Protein AF-A0A8I1NIJ6-F1 (afdb_monomer_lite)

pLDDT: mean 79.0, std 18.66, range [34.5, 96.94]

Foldseek 3Di:
DDDDDDDDPPDPPDDDPVNVVVVVVVVCVVVDPVVDVCPVVPQPWDALVLVCQFAVNDSVVCVVCVVVQVWDFDDDDPHTGTTGRQVSNCVRRNGTDPVRPDDDD

Sequence (105 aa):
MSRPPEPWRAGELRLAPESIEALARRLAELIGPDQEPAAPRRERLVTAEAVSEWWGVGRRWVYDHADYLGAKRLGAGKRPRLRFDPTEVADRLGPPDPKGGSRAR

Secondary structure (DSSP, 8-state):
-PPPPPS---------HHHHHHHHHHHHHHSSS-S-S-------PBPHHHHHHHH---HHHHHHTTTTTT-EEESSSSSPEEEB-HHHHHHHH-SPPTTSSS---

Radius of gyration: 22.66 Å; chains: 1; bounding box: 38×51×62 Å

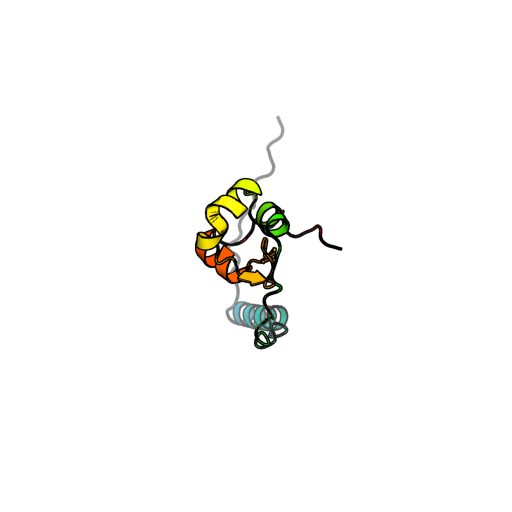Structure (mmCIF, N/CA/C/O backbone):
data_AF-A0A8I1NIJ6-F1
#
_entry.id   AF-A0A8I1NIJ6-F1
#
loop_
_atom_site.group_PDB
_atom_site.id
_atom_site.type_symbol
_atom_site.label_atom_id
_atom_site.label_alt_id
_atom_site.label_comp_id
_atom_site.label_asym_id
_atom_site.label_entity_id
_atom_site.label_seq_id
_atom_site.pdbx_PDB_ins_code
_atom_site.Cartn_x
_atom_site.Cartn_y
_atom_site.Cartn_z
_atom_site.occupancy
_atom_site.B_iso_or_equiv
_atom_site.auth_seq_id
_atom_site.auth_comp_id
_atom_site.auth_asym_id
_atom_site.auth_atom_id
_atom_site.pdbx_PDB_model_num
ATOM 1 N N . MET A 1 1 ? 8.082 38.478 -35.780 1.00 47.62 1 MET A N 1
ATOM 2 C CA . MET A 1 1 ? 7.348 37.210 -35.572 1.00 47.62 1 MET A CA 1
ATOM 3 C C . MET A 1 1 ? 8.362 36.075 -35.659 1.00 47.62 1 MET A C 1
ATOM 5 O O . MET A 1 1 ? 8.753 35.719 -36.762 1.00 47.62 1 MET A O 1
ATOM 9 N N . SER A 1 2 ? 8.876 35.597 -34.521 1.00 62.25 2 SER A N 1
ATOM 10 C CA . SER A 1 2 ? 9.868 34.509 -34.485 1.00 62.25 2 SER A CA 1
ATOM 11 C C . SER A 1 2 ? 9.176 33.152 -34.569 1.00 62.25 2 SER A C 1
ATOM 13 O O . SER A 1 2 ? 8.220 32.891 -33.842 1.00 62.25 2 SER A O 1
ATOM 15 N N . ARG A 1 3 ? 9.665 32.310 -35.481 1.00 66.00 3 ARG A N 1
ATOM 16 C CA . ARG A 1 3 ? 9.235 30.925 -35.698 1.00 66.00 3 ARG A CA 1
ATOM 17 C C . ARG A 1 3 ? 9.525 30.086 -34.438 1.00 66.00 3 ARG A C 1
ATOM 19 O O . ARG A 1 3 ? 10.654 30.157 -33.951 1.00 66.00 3 ARG A O 1
ATOM 26 N N . PRO A 1 4 ? 8.563 29.315 -33.900 1.00 62.53 4 PRO A N 1
ATOM 27 C CA . PRO A 1 4 ? 8.833 28.423 -32.774 1.00 62.53 4 PRO A CA 1
ATOM 28 C C . PRO A 1 4 ? 9.810 27.305 -33.194 1.00 62.53 4 PRO A C 1
ATOM 30 O O . PRO A 1 4 ? 9.758 26.869 -34.349 1.00 62.53 4 PRO A O 1
ATOM 33 N N . PRO A 1 5 ? 10.709 26.847 -32.301 1.00 60.53 5 PRO A N 1
ATOM 34 C CA . PRO A 1 5 ? 11.584 25.713 -32.582 1.00 60.53 5 PRO A CA 1
ATOM 35 C C . PRO A 1 5 ? 10.732 24.456 -32.786 1.00 60.53 5 PRO A C 1
ATOM 37 O O . PRO A 1 5 ? 9.828 24.180 -31.998 1.00 60.53 5 PRO A O 1
ATOM 40 N N . GLU A 1 6 ? 10.984 23.723 -33.871 1.00 61.78 6 GLU A N 1
ATOM 41 C CA . GLU A 1 6 ? 10.163 22.563 -34.215 1.00 61.78 6 GLU A CA 1
ATOM 42 C C . GLU A 1 6 ? 10.332 21.452 -33.171 1.00 61.78 6 GLU A C 1
ATOM 44 O O . GLU A 1 6 ? 11.462 21.161 -32.759 1.00 61.78 6 GLU A O 1
ATOM 49 N N . PRO A 1 7 ? 9.226 20.836 -32.720 1.00 56.75 7 PRO A N 1
ATOM 50 C CA . PRO A 1 7 ? 9.290 19.723 -31.796 1.00 56.75 7 PRO A CA 1
ATOM 51 C C . PRO A 1 7 ? 9.965 18.573 -32.539 1.00 56.75 7 PRO A C 1
ATOM 53 O O . PRO A 1 7 ? 9.405 18.071 -33.503 1.00 56.75 7 PRO A O 1
ATOM 56 N N . TRP A 1 8 ? 11.183 18.228 -32.104 1.00 65.00 8 TRP A N 1
ATOM 57 C CA . TRP A 1 8 ? 11.917 17.009 -32.453 1.00 65.00 8 TRP A CA 1
ATOM 58 C C . TRP A 1 8 ? 11.827 16.626 -33.943 1.00 65.00 8 TRP A C 1
ATOM 60 O O . TRP A 1 8 ? 10.892 15.977 -34.395 1.00 65.00 8 TRP A O 1
ATOM 70 N N . ARG A 1 9 ? 12.866 16.892 -34.741 1.00 57.44 9 ARG A N 1
ATOM 71 C CA . ARG A 1 9 ? 13.051 16.041 -35.924 1.00 57.44 9 ARG A CA 1
ATOM 72 C C . ARG A 1 9 ? 13.332 14.626 -35.418 1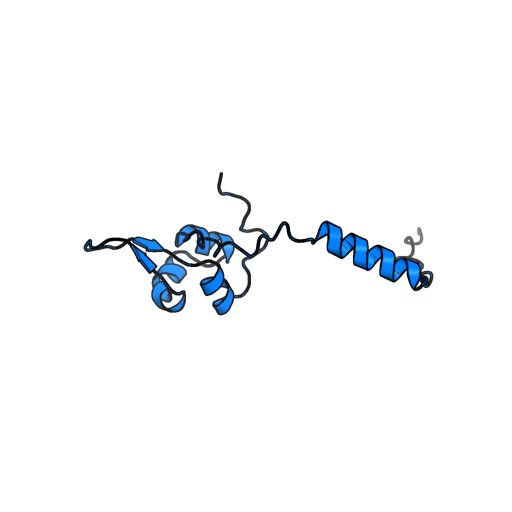.00 57.44 9 ARG A C 1
ATOM 74 O O . ARG A 1 9 ? 14.472 14.337 -35.065 1.00 57.44 9 ARG A O 1
ATOM 81 N N . ALA A 1 10 ? 12.321 13.758 -35.347 1.00 60.16 10 ALA A N 1
ATOM 82 C CA . ALA A 1 10 ? 12.566 12.327 -35.216 1.00 60.16 10 ALA A CA 1
ATOM 83 C C . ALA A 1 10 ? 13.244 11.890 -36.507 1.00 60.16 10 ALA A C 1
ATOM 85 O O . ALA A 1 10 ? 12.593 11.600 -37.508 1.00 60.16 10 ALA A O 1
ATOM 86 N N . GLY A 1 11 ? 14.571 11.864 -36.488 1.00 64.00 11 GLY A N 1
ATOM 87 C CA . GLY A 1 11 ? 15.256 10.864 -37.281 1.00 64.00 11 GLY A CA 1
ATOM 88 C C . GLY A 1 11 ? 14.770 9.499 -36.801 1.00 64.00 11 GLY A C 1
ATOM 89 O O . GLY A 1 11 ? 14.670 9.273 -35.594 1.00 64.00 11 GLY A O 1
ATOM 90 N N . GLU A 1 12 ? 14.438 8.606 -37.729 1.00 66.62 12 GLU A N 1
ATOM 91 C CA . GLU A 1 12 ? 14.268 7.193 -37.401 1.00 66.62 12 GLU A CA 1
ATOM 92 C C . GLU A 1 12 ? 15.560 6.697 -36.745 1.00 66.62 12 GLU A C 1
ATOM 94 O O . GLU A 1 12 ? 16.598 6.564 -37.397 1.00 66.62 12 GLU A O 1
ATOM 99 N N . LEU A 1 13 ? 15.511 6.446 -35.438 1.00 72.06 13 LEU A N 1
ATOM 100 C CA . LEU A 1 13 ? 16.616 5.831 -34.723 1.00 72.06 13 LEU A CA 1
ATOM 101 C C . LEU A 1 13 ? 16.604 4.335 -35.048 1.00 72.06 13 LEU A C 1
ATOM 103 O O . LEU A 1 13 ? 15.872 3.561 -34.434 1.00 72.06 13 LEU A O 1
ATOM 107 N N . ARG A 1 14 ? 17.395 3.919 -36.040 1.00 76.25 14 ARG A N 1
ATOM 108 C CA . ARG A 1 14 ? 17.599 2.493 -36.314 1.00 76.25 14 ARG A CA 1
ATOM 109 C C . ARG A 1 14 ? 18.637 1.935 -35.354 1.00 76.25 14 ARG A C 1
ATOM 111 O O . ARG A 1 14 ? 19.821 2.241 -35.463 1.00 76.25 14 ARG A O 1
ATOM 118 N N . LEU A 1 15 ? 18.174 1.122 -34.412 1.00 83.56 15 LEU A N 1
ATOM 119 C CA . LEU A 1 15 ? 19.037 0.358 -33.522 1.00 83.56 15 LEU A CA 1
ATOM 120 C C . LEU A 1 15 ? 19.440 -0.942 -34.211 1.00 83.56 15 LEU A C 1
ATOM 122 O O . LEU A 1 15 ? 18.594 -1.656 -34.750 1.00 83.56 15 LEU A O 1
ATOM 126 N N . ALA A 1 16 ? 20.734 -1.245 -34.181 1.00 89.62 16 ALA A N 1
ATOM 127 C CA . ALA A 1 16 ? 21.220 -2.553 -34.583 1.00 89.62 16 ALA A CA 1
ATOM 128 C C . ALA A 1 16 ? 20.753 -3.615 -33.560 1.00 89.62 16 ALA A C 1
ATOM 130 O O . ALA A 1 16 ? 20.645 -3.285 -32.370 1.00 89.62 16 ALA A O 1
ATOM 131 N N . PRO A 1 17 ? 20.478 -4.865 -33.973 1.00 87.12 17 PRO A N 1
ATOM 132 C CA . PRO A 1 17 ? 20.047 -5.937 -33.067 1.00 87.12 17 PRO A CA 1
ATOM 133 C C . PRO A 1 17 ? 20.955 -6.105 -31.841 1.00 87.12 17 PRO A C 1
ATOM 135 O O . PRO A 1 17 ? 20.478 -6.241 -30.718 1.00 87.12 17 PRO A O 1
ATOM 138 N N . GLU A 1 18 ? 22.263 -5.964 -32.029 1.00 90.19 18 GLU A N 1
ATOM 139 C CA . GLU A 1 18 ? 23.280 -6.085 -30.984 1.00 90.19 18 GLU A CA 1
ATOM 140 C C . GLU A 1 18 ? 23.152 -4.968 -29.939 1.00 90.19 18 GLU A C 1
ATOM 142 O O . GLU A 1 18 ? 23.419 -5.165 -28.754 1.00 90.19 18 GLU A O 1
ATOM 147 N N . SER A 1 19 ? 22.703 -3.783 -30.364 1.00 88.44 19 SER A N 1
ATOM 148 C CA . SER A 1 19 ? 22.450 -2.655 -29.461 1.00 88.44 19 SER A CA 1
ATOM 149 C C . SER A 1 19 ? 21.207 -2.893 -28.604 1.00 88.44 19 SER A C 1
ATOM 151 O O . SER A 1 19 ? 21.184 -2.507 -27.435 1.00 88.44 19 SER A O 1
ATOM 153 N N . ILE A 1 20 ? 20.188 -3.553 -29.163 1.00 92.44 20 ILE A N 1
ATOM 154 C CA . ILE A 1 20 ? 18.981 -3.950 -28.427 1.00 92.44 20 ILE A CA 1
ATOM 155 C C . ILE A 1 20 ? 19.341 -5.008 -27.380 1.00 92.44 20 ILE A C 1
ATOM 157 O O . ILE A 1 20 ? 18.938 -4.879 -26.225 1.00 92.44 20 ILE A O 1
ATOM 161 N N . GLU A 1 21 ? 20.149 -6.005 -27.742 1.00 93.50 21 GLU A N 1
ATOM 162 C CA . GLU A 1 21 ? 20.610 -7.041 -26.809 1.00 93.50 21 GLU A CA 1
ATOM 163 C C . GLU A 1 21 ? 21.491 -6.474 -25.691 1.00 93.50 21 GLU A C 1
ATOM 165 O O . GLU A 1 21 ? 21.283 -6.787 -24.515 1.00 93.50 21 GLU A O 1
ATOM 170 N N . ALA A 1 22 ? 22.437 -5.592 -26.026 1.00 93.12 22 ALA A N 1
ATOM 171 C CA . ALA A 1 22 ? 23.283 -4.929 -25.039 1.00 93.12 22 ALA A CA 1
ATOM 172 C C . ALA A 1 22 ? 22.453 -4.092 -24.054 1.00 93.12 22 ALA A C 1
ATOM 174 O O . ALA A 1 22 ? 22.702 -4.122 -22.845 1.00 93.12 22 ALA A O 1
ATOM 175 N N . LEU A 1 23 ? 21.432 -3.388 -24.552 1.00 92.62 23 LEU A N 1
ATOM 176 C CA . LEU A 1 23 ? 20.511 -2.630 -23.714 1.00 92.62 23 LEU A CA 1
ATOM 177 C C . LEU A 1 23 ? 19.668 -3.550 -22.828 1.00 92.62 23 LEU A C 1
ATOM 179 O O . LEU A 1 23 ? 19.559 -3.292 -21.632 1.00 92.62 23 LEU A O 1
ATOM 183 N N . ALA A 1 24 ? 19.108 -4.629 -23.379 1.00 91.88 24 ALA A N 1
ATOM 184 C CA . ALA A 1 24 ? 18.310 -5.592 -22.625 1.00 91.88 24 ALA A CA 1
ATOM 185 C C . ALA A 1 24 ? 19.123 -6.221 -21.487 1.00 91.88 24 ALA A C 1
ATOM 187 O O . ALA A 1 24 ? 18.655 -6.282 -20.350 1.00 91.88 24 ALA A O 1
ATOM 188 N N . ARG A 1 25 ? 20.376 -6.603 -21.759 1.00 91.12 25 ARG A N 1
ATOM 189 C CA . ARG A 1 25 ? 21.300 -7.116 -20.744 1.00 91.12 25 ARG A CA 1
ATOM 190 C C . ARG A 1 25 ? 21.611 -6.070 -19.681 1.00 91.12 25 ARG A C 1
ATOM 192 O O . ARG A 1 25 ? 21.547 -6.373 -18.495 1.00 91.12 25 ARG A O 1
ATOM 199 N N . ARG A 1 26 ? 21.890 -4.827 -20.083 1.00 90.19 26 ARG A N 1
ATOM 200 C CA . ARG A 1 26 ? 22.181 -3.747 -19.136 1.00 90.19 26 ARG A CA 1
ATOM 201 C C . ARG A 1 26 ? 20.979 -3.417 -18.256 1.00 90.19 26 ARG A C 1
ATOM 203 O O . ARG A 1 26 ? 21.147 -3.184 -17.066 1.00 90.19 26 ARG A O 1
ATOM 210 N N . LEU A 1 27 ? 19.776 -3.420 -18.823 1.00 90.00 27 LEU A N 1
ATOM 211 C CA . LEU A 1 27 ? 18.535 -3.261 -18.071 1.00 90.00 27 LEU A CA 1
ATOM 212 C C . LEU A 1 27 ? 18.334 -4.421 -17.098 1.00 90.00 27 LEU A C 1
ATOM 214 O O . LEU A 1 27 ? 18.030 -4.170 -15.943 1.00 90.00 27 LEU A O 1
ATOM 218 N N . ALA A 1 28 ? 18.565 -5.664 -17.521 1.00 85.50 28 ALA A N 1
ATOM 219 C CA . ALA A 1 28 ? 18.472 -6.827 -16.643 1.00 85.50 28 ALA A CA 1
ATOM 220 C C . ALA A 1 28 ? 19.518 -6.817 -15.517 1.00 85.50 28 ALA A C 1
ATOM 222 O O . ALA A 1 28 ? 19.234 -7.307 -14.435 1.00 85.50 28 ALA A O 1
ATOM 223 N N . GLU A 1 29 ? 20.704 -6.245 -15.733 1.00 84.25 29 GLU A N 1
ATOM 224 C CA . GLU A 1 29 ? 21.712 -6.036 -14.684 1.00 84.25 29 GLU A CA 1
ATOM 225 C C . GLU A 1 29 ? 21.312 -4.909 -13.723 1.00 84.25 29 GLU A C 1
ATOM 227 O O . GLU A 1 29 ? 21.463 -5.047 -12.514 1.00 84.25 29 GLU A O 1
ATOM 232 N N . LEU A 1 30 ? 20.777 -3.802 -14.248 1.00 81.69 30 LEU A N 1
ATOM 233 C CA . LEU A 1 30 ? 20.325 -2.657 -13.448 1.00 81.69 30 LEU A CA 1
ATOM 234 C C . LEU A 1 30 ? 19.043 -2.950 -12.657 1.00 81.69 30 LEU A C 1
ATOM 236 O O . LEU A 1 30 ? 18.839 -2.382 -11.589 1.00 81.69 30 LEU A O 1
ATOM 240 N N . ILE A 1 31 ? 18.182 -3.812 -13.196 1.00 81.25 31 ILE A N 1
ATOM 241 C CA . ILE A 1 31 ? 16.936 -4.297 -12.581 1.00 81.25 31 ILE A CA 1
ATOM 242 C C . ILE A 1 31 ? 17.177 -5.646 -11.869 1.00 81.25 31 ILE A C 1
ATOM 244 O O . ILE A 1 31 ? 16.274 -6.177 -11.225 1.00 81.25 31 ILE A O 1
ATOM 248 N N . GLY A 1 32 ? 18.391 -6.198 -11.988 1.00 59.03 32 GLY A N 1
ATOM 249 C CA . GLY A 1 32 ? 18.802 -7.510 -11.494 1.00 59.03 32 GLY A CA 1
ATOM 250 C C . GLY A 1 32 ? 18.611 -7.682 -9.986 1.00 59.03 32 GLY A C 1
ATOM 251 O O . GLY A 1 32 ? 18.336 -6.715 -9.283 1.00 59.03 32 GLY A O 1
ATOM 252 N N . PRO A 1 33 ? 18.737 -8.922 -9.484 1.00 51.78 33 PRO A N 1
ATOM 253 C CA . PRO A 1 33 ? 18.010 -9.488 -8.341 1.00 51.78 33 PRO A CA 1
ATOM 254 C C . PRO A 1 33 ? 18.453 -8.990 -6.950 1.00 51.78 33 PRO A C 1
ATOM 256 O O . PRO A 1 33 ? 18.528 -9.765 -6.005 1.00 51.78 33 PRO A O 1
ATOM 259 N N . ASP A 1 34 ? 18.683 -7.689 -6.782 1.00 48.34 34 ASP A N 1
ATOM 260 C CA . ASP A 1 34 ? 18.521 -7.015 -5.484 1.00 48.34 34 ASP A CA 1
ATOM 261 C C . ASP A 1 34 ? 17.036 -6.932 -5.074 1.00 48.34 34 ASP A C 1
ATOM 263 O O . ASP A 1 34 ? 16.686 -6.591 -3.945 1.00 48.34 34 ASP A O 1
ATOM 267 N N . GLN A 1 35 ? 16.131 -7.353 -5.962 1.00 49.38 35 GLN A N 1
ATOM 268 C CA . GLN A 1 35 ? 14.977 -8.110 -5.501 1.00 49.38 35 GLN A CA 1
ATOM 269 C C . GLN A 1 35 ? 15.501 -9.475 -5.043 1.00 49.38 35 GLN A C 1
ATOM 271 O O . GLN A 1 35 ? 15.465 -10.443 -5.807 1.00 49.38 35 GLN A O 1
ATOM 276 N N . GLU A 1 36 ? 15.984 -9.563 -3.796 1.00 43.06 36 GLU A N 1
ATOM 277 C CA . GLU A 1 36 ? 16.006 -10.845 -3.089 1.00 43.06 36 GLU A CA 1
ATOM 278 C C . GLU A 1 36 ? 14.707 -11.602 -3.419 1.00 43.06 36 GLU A C 1
ATOM 280 O O . GLU A 1 36 ? 13.673 -10.940 -3.586 1.00 43.06 36 GLU A O 1
ATOM 285 N N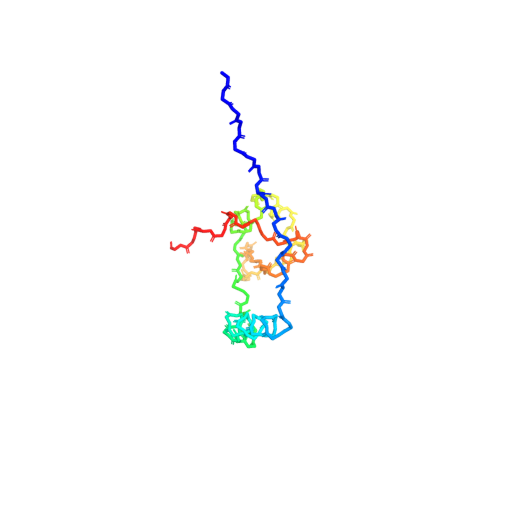 . PRO A 1 37 ? 14.697 -12.949 -3.508 1.00 39.91 37 PRO A N 1
ATOM 286 C CA . PRO A 1 37 ? 13.443 -13.694 -3.535 1.00 39.91 37 PRO A CA 1
ATOM 287 C C . PRO A 1 37 ? 12.685 -13.261 -2.294 1.00 39.91 37 PRO A C 1
ATOM 289 O O . PRO A 1 37 ? 13.066 -13.710 -1.222 1.00 39.91 37 PRO A O 1
ATOM 292 N N . ALA A 1 38 ? 11.753 -12.307 -2.437 1.00 47.00 38 ALA A N 1
ATOM 293 C CA . ALA A 1 38 ? 11.420 -11.363 -1.378 1.00 47.00 38 ALA A CA 1
ATOM 294 C C . ALA A 1 38 ? 11.188 -12.160 -0.110 1.00 47.00 38 ALA A C 1
ATOM 296 O O . ALA A 1 38 ? 10.143 -12.796 -0.011 1.00 47.00 38 ALA A O 1
ATOM 297 N N . ALA A 1 39 ? 12.191 -12.228 0.776 1.00 40.97 39 ALA A N 1
ATOM 298 C CA . ALA A 1 39 ? 12.151 -13.130 1.914 1.00 40.97 39 ALA A CA 1
ATOM 299 C C . ALA A 1 39 ? 10.897 -12.726 2.659 1.00 40.97 39 ALA A C 1
ATOM 301 O O . ALA A 1 39 ? 10.910 -11.579 3.113 1.00 40.97 39 ALA A O 1
ATOM 302 N N . PRO A 1 40 ? 9.821 -13.555 2.637 1.00 43.12 40 PRO A N 1
ATOM 303 C CA . PRO A 1 40 ? 8.426 -13.132 2.455 1.00 43.12 40 PRO A CA 1
ATOM 304 C C . PRO A 1 40 ? 8.306 -11.779 3.086 1.00 43.12 40 PRO A C 1
ATOM 306 O O . PRO A 1 40 ? 8.313 -11.752 4.323 1.00 43.12 40 PRO A O 1
ATOM 309 N N . ARG A 1 41 ? 8.478 -10.714 2.260 1.00 49.75 41 ARG A N 1
ATOM 310 C CA . ARG A 1 41 ? 8.789 -9.351 2.737 1.00 49.75 41 ARG A CA 1
ATOM 311 C C . ARG A 1 41 ? 7.852 -9.207 3.893 1.00 49.75 41 ARG A C 1
ATOM 313 O O . ARG A 1 41 ? 6.669 -9.286 3.615 1.00 49.75 41 ARG A O 1
ATOM 320 N N . ARG A 1 42 ? 8.331 -9.205 5.147 1.00 47.41 42 ARG A N 1
ATOM 321 C CA . ARG A 1 42 ? 7.414 -9.234 6.294 1.00 47.41 42 ARG A CA 1
ATOM 322 C C . ARG A 1 42 ? 6.603 -7.978 6.098 1.00 47.41 42 ARG A C 1
ATOM 324 O O . ARG A 1 42 ? 7.152 -6.903 6.339 1.00 47.41 42 ARG A O 1
ATOM 331 N N . GLU A 1 43 ? 5.427 -8.115 5.491 1.00 56.75 43 GLU A N 1
ATOM 332 C CA . GLU A 1 43 ? 4.771 -7.026 4.786 1.00 56.75 43 GLU A CA 1
ATOM 333 C C . GLU A 1 43 ? 4.509 -6.051 5.893 1.00 56.75 43 GLU A C 1
ATOM 335 O O . GLU A 1 43 ? 3.835 -6.393 6.869 1.00 56.75 43 GLU A O 1
ATOM 340 N N . ARG A 1 44 ? 5.271 -4.951 5.876 1.00 77.19 44 ARG A N 1
ATOM 341 C CA . ARG A 1 44 ? 5.473 -4.150 7.073 1.00 77.19 44 ARG A CA 1
ATOM 342 C C . ARG A 1 44 ? 4.123 -3.546 7.353 1.00 77.19 44 ARG A C 1
ATOM 344 O O . ARG A 1 44 ? 3.751 -2.576 6.712 1.00 77.19 44 ARG A O 1
ATOM 351 N N . LEU A 1 45 ? 3.390 -4.190 8.251 1.00 89.38 45 LEU A N 1
ATOM 352 C CA . LEU A 1 45 ? 1.988 -3.919 8.443 1.00 89.38 45 LEU A CA 1
ATOM 353 C C . LEU A 1 45 ? 1.820 -2.439 8.763 1.00 89.38 45 LEU A C 1
ATOM 355 O O . LEU A 1 45 ? 2.361 -1.942 9.757 1.00 89.38 45 LEU A O 1
ATOM 359 N N . VAL A 1 46 ? 1.094 -1.738 7.903 1.00 92.31 46 VAL A N 1
ATOM 360 C CA . VAL A 1 46 ? 0.957 -0.289 7.972 1.00 92.31 46 VAL A CA 1
ATOM 361 C C . VAL A 1 46 ? -0.252 0.106 8.806 1.00 92.31 46 VAL A C 1
ATOM 363 O O . VAL A 1 46 ? -1.144 -0.693 9.104 1.00 92.31 46 VAL A O 1
ATOM 366 N N . THR A 1 47 ? -0.255 1.351 9.262 1.00 93.50 47 THR A N 1
ATOM 367 C CA . THR A 1 47 ? -1.376 1.939 9.995 1.00 93.50 47 THR A CA 1
ATOM 368 C C . THR A 1 47 ? -2.451 2.431 9.025 1.00 93.50 47 THR A C 1
ATOM 370 O O . THR A 1 47 ? -2.188 2.629 7.843 1.00 93.50 47 THR A O 1
ATOM 373 N N . ALA A 1 48 ? -3.655 2.702 9.537 1.00 93.88 48 ALA A N 1
ATOM 374 C CA . ALA A 1 48 ? -4.700 3.368 8.752 1.00 93.88 48 ALA A CA 1
ATOM 375 C C . ALA A 1 48 ? -4.271 4.761 8.247 1.00 93.88 48 ALA A C 1
ATOM 377 O O . ALA A 1 48 ? -4.731 5.215 7.206 1.00 93.88 48 ALA A O 1
ATOM 378 N N . GLU A 1 49 ? -3.395 5.442 8.992 1.00 93.88 49 GLU A N 1
ATOM 379 C CA . GLU A 1 49 ? -2.829 6.738 8.610 1.00 93.88 49 GLU A CA 1
ATOM 380 C C . GLU A 1 49 ? -1.900 6.614 7.405 1.00 93.88 49 GLU A C 1
ATOM 382 O O . GLU A 1 49 ? -2.095 7.322 6.427 1.00 93.88 49 GLU A O 1
ATOM 387 N N . ALA A 1 50 ? -0.993 5.636 7.409 1.00 92.56 50 ALA A N 1
ATOM 3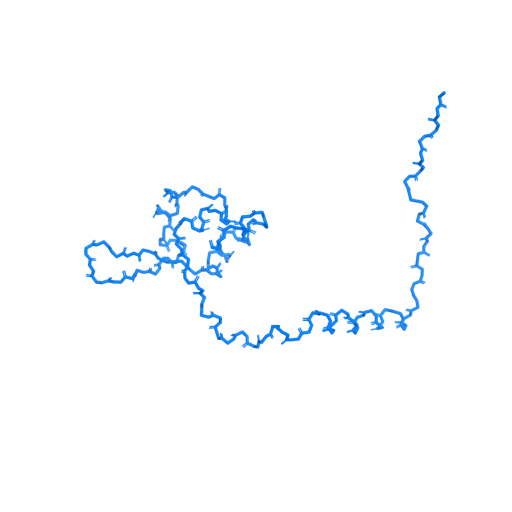88 C CA . ALA A 1 50 ? -0.151 5.366 6.250 1.00 92.56 50 ALA A CA 1
ATOM 389 C C . ALA A 1 50 ? -0.982 4.960 5.018 1.00 92.56 50 ALA A C 1
ATOM 391 O O . ALA A 1 50 ? -0.708 5.434 3.923 1.00 92.56 50 ALA A O 1
ATOM 392 N N . VAL A 1 51 ? -2.043 4.154 5.182 1.00 94.44 51 VAL A N 1
ATOM 393 C CA . VAL A 1 51 ? -2.965 3.841 4.069 1.00 94.44 51 VAL A CA 1
ATOM 394 C C . VAL A 1 51 ? -3.627 5.110 3.523 1.00 94.44 51 VAL A C 1
ATOM 396 O O . VAL A 1 51 ? -3.698 5.308 2.313 1.00 94.44 51 VAL A O 1
ATOM 399 N N . SER A 1 52 ? -4.091 5.987 4.414 1.00 94.69 52 SER A N 1
ATOM 400 C CA . SER A 1 52 ? -4.699 7.266 4.042 1.00 94.69 52 SER A CA 1
ATOM 401 C C . SER A 1 52 ? -3.741 8.140 3.233 1.00 94.69 52 SER A C 1
ATOM 403 O O . SER A 1 52 ? -4.131 8.685 2.205 1.00 94.69 52 SER A O 1
ATOM 405 N N . GLU A 1 53 ? -2.483 8.231 3.657 1.00 91.94 53 GLU A N 1
ATOM 406 C CA . GLU A 1 53 ? -1.460 9.024 2.977 1.00 91.94 53 GLU A CA 1
ATOM 407 C C . GLU A 1 53 ? -1.038 8.424 1.633 1.00 91.94 53 GLU A C 1
ATOM 409 O O . GLU A 1 53 ? -0.921 9.147 0.646 1.00 91.94 53 GLU A O 1
ATOM 414 N N . TRP A 1 54 ? -0.819 7.109 1.576 1.00 93.50 54 TRP A N 1
ATOM 415 C CA . TRP A 1 54 ? -0.285 6.448 0.384 1.00 93.50 54 TRP A CA 1
ATOM 416 C C . TRP A 1 54 ? -1.322 6.318 -0.732 1.00 93.50 54 TRP A C 1
ATOM 418 O O . TRP A 1 54 ? -0.968 6.448 -1.897 1.00 93.50 54 TRP A O 1
ATOM 428 N N . TRP A 1 55 ? -2.594 6.086 -0.398 1.00 94.56 55 TRP A N 1
ATOM 429 C CA . TRP A 1 55 ? -3.677 5.955 -1.385 1.00 94.56 55 TRP A CA 1
ATOM 430 C C . TRP A 1 55 ? -4.537 7.217 -1.521 1.00 94.56 55 TRP A C 1
ATOM 432 O O . TRP A 1 55 ? -5.494 7.223 -2.289 1.00 94.56 55 TRP A O 1
ATOM 442 N N . GLY A 1 56 ? -4.239 8.284 -0.771 1.00 93.69 56 GLY A N 1
ATOM 443 C CA . GLY A 1 56 ? -4.993 9.540 -0.833 1.00 93.69 56 GLY A CA 1
ATOM 444 C C . GLY A 1 56 ? -6.453 9.425 -0.372 1.00 93.69 56 GLY A C 1
ATOM 445 O O . GLY A 1 56 ? -7.273 10.286 -0.688 1.00 93.69 56 GLY A O 1
ATOM 446 N N . VAL A 1 57 ? -6.802 8.368 0.367 1.00 94.94 57 VAL A N 1
ATOM 447 C CA . VAL A 1 57 ? -8.151 8.140 0.906 1.00 94.94 57 VAL A CA 1
ATOM 448 C C . VAL A 1 57 ? -8.276 8.721 2.311 1.00 94.94 57 VAL A C 1
ATOM 450 O O . VAL A 1 57 ? -7.294 8.847 3.034 1.00 94.94 57 VAL A O 1
ATOM 453 N N . GLY A 1 58 ? -9.481 9.071 2.761 1.00 95.19 58 GLY A N 1
ATOM 454 C CA . GLY A 1 58 ? -9.666 9.610 4.114 1.00 95.19 58 GLY A CA 1
ATOM 455 C C . GLY A 1 58 ? -9.479 8.554 5.217 1.00 95.19 58 GLY A C 1
ATOM 456 O O . GLY A 1 58 ? -9.999 7.449 5.106 1.00 95.19 58 GLY A O 1
ATOM 457 N N . ARG A 1 59 ? -8.844 8.901 6.349 1.00 94.69 59 ARG A N 1
ATOM 458 C CA . ARG A 1 59 ? -8.687 7.983 7.508 1.00 94.69 59 ARG A CA 1
ATOM 459 C C . ARG A 1 59 ? -10.002 7.358 7.986 1.00 94.69 59 ARG A C 1
ATOM 461 O O . ARG A 1 59 ? -10.026 6.181 8.328 1.00 94.69 59 ARG A O 1
ATOM 468 N N . ARG A 1 60 ? -11.096 8.131 8.012 1.00 95.94 60 ARG A N 1
ATOM 469 C CA . ARG A 1 60 ? -12.427 7.611 8.370 1.00 95.94 60 ARG A CA 1
ATOM 470 C C . ARG A 1 60 ? -12.882 6.531 7.390 1.00 95.94 60 ARG A C 1
ATOM 472 O O . ARG A 1 60 ? -13.321 5.479 7.828 1.00 95.94 60 ARG A O 1
ATOM 479 N N . TRP A 1 61 ? -12.681 6.760 6.095 1.00 96.94 61 TRP A N 1
ATOM 480 C CA . TRP A 1 61 ? -12.992 5.783 5.057 1.00 96.94 61 TRP A CA 1
ATOM 481 C C . TRP A 1 61 ? -12.192 4.486 5.243 1.00 96.94 61 TRP A C 1
ATOM 483 O O . TRP A 1 61 ? -12.773 3.411 5.152 1.00 96.94 61 TRP A O 1
ATOM 493 N N . VAL A 1 62 ? -10.904 4.575 5.606 1.00 96.44 62 VAL A N 1
ATOM 494 C CA . VAL A 1 62 ? -10.064 3.399 5.913 1.00 96.44 62 VAL A CA 1
ATOM 495 C C . VAL A 1 62 ? -10.617 2.588 7.089 1.00 96.44 62 VAL A C 1
ATOM 497 O O . VAL A 1 62 ? -10.609 1.363 7.040 1.00 96.44 62 VAL A O 1
ATOM 500 N N . TYR A 1 63 ? -11.108 3.246 8.144 1.00 94.50 63 TYR A N 1
ATOM 501 C CA . TYR A 1 63 ? -11.755 2.552 9.262 1.00 94.50 63 TYR A CA 1
ATOM 502 C C . TYR A 1 63 ? -13.093 1.926 8.864 1.00 94.50 63 TYR A C 1
ATOM 504 O O . TYR A 1 63 ? -13.341 0.774 9.212 1.00 94.50 63 TYR A O 1
ATOM 512 N N . ASP A 1 64 ? -13.921 2.663 8.122 1.00 96.81 64 ASP A N 1
ATOM 513 C CA . ASP A 1 64 ? -15.239 2.205 7.673 1.00 96.81 64 ASP A CA 1
ATOM 514 C C . ASP A 1 64 ? -15.125 1.014 6.695 1.00 96.81 64 ASP A C 1
ATOM 516 O O . ASP A 1 64 ? -16.005 0.161 6.658 1.00 96.81 64 ASP A O 1
ATOM 520 N N . HIS A 1 65 ? -14.011 0.911 5.959 1.00 96.81 65 HIS A N 1
ATOM 521 C CA . HIS A 1 65 ? -13.725 -0.166 5.000 1.00 96.81 65 HIS A CA 1
ATOM 522 C C . HIS A 1 65 ? -12.622 -1.115 5.487 1.00 96.81 65 HIS A C 1
ATOM 524 O O . HIS A 1 65 ? -12.013 -1.822 4.688 1.00 96.81 65 HIS A O 1
ATOM 530 N N . ALA A 1 66 ? -12.343 -1.155 6.792 1.00 95.31 66 ALA A N 1
ATOM 531 C CA . ALA A 1 66 ? -11.209 -1.900 7.332 1.00 95.31 66 ALA A CA 1
ATOM 532 C C . ALA A 1 66 ? -11.236 -3.394 6.972 1.00 95.31 66 ALA A C 1
ATOM 534 O O . ALA A 1 66 ? -10.213 -3.948 6.572 1.00 95.31 66 ALA A O 1
ATOM 535 N N . ASP A 1 67 ? -12.401 -4.034 7.080 1.00 94.69 67 ASP A N 1
ATOM 536 C CA . ASP A 1 67 ? -12.547 -5.456 6.760 1.00 94.69 67 ASP A CA 1
ATOM 537 C C . ASP A 1 67 ? -12.402 -5.701 5.250 1.00 94.69 67 ASP A C 1
ATOM 539 O O . ASP A 1 67 ? -11.744 -6.657 4.844 1.00 94.69 67 ASP A O 1
ATOM 543 N N . TYR A 1 68 ? -12.925 -4.788 4.416 1.00 95.81 68 TYR A N 1
ATOM 544 C CA . TYR A 1 68 ? -12.695 -4.827 2.972 1.00 95.81 68 TYR A CA 1
ATOM 545 C C . TYR A 1 68 ? -11.202 -4.758 2.671 1.00 95.81 68 TYR A C 1
ATOM 547 O O . TYR A 1 68 ? -10.734 -5.572 1.898 1.00 95.81 68 TYR A O 1
ATOM 555 N N . LEU A 1 69 ? -10.444 -3.873 3.320 1.00 96.06 69 LEU A N 1
ATOM 556 C CA . LEU A 1 69 ? -9.004 -3.672 3.106 1.00 96.06 69 LEU A CA 1
ATOM 557 C C . LEU A 1 69 ? -8.094 -4.747 3.736 1.00 96.06 69 LEU A C 1
ATOM 559 O O . LEU A 1 69 ? -6.875 -4.594 3.691 1.00 96.06 69 LEU A O 1
ATOM 563 N N . GLY A 1 70 ? -8.647 -5.798 4.351 1.00 94.81 70 GLY A N 1
ATOM 564 C CA . GLY A 1 70 ? -7.846 -6.870 4.955 1.00 94.81 70 GLY A CA 1
ATOM 565 C C . GLY A 1 70 ? -7.233 -6.507 6.312 1.00 94.81 70 GLY A C 1
ATOM 566 O O . GLY A 1 70 ? -6.108 -6.898 6.630 1.00 94.81 70 GLY A O 1
ATOM 567 N N . ALA A 1 71 ? -7.934 -5.722 7.137 1.00 94.69 71 ALA A N 1
ATOM 568 C CA . ALA A 1 71 ? -7.404 -5.289 8.427 1.00 94.69 71 ALA A CA 1
ATOM 569 C C . ALA A 1 71 ? -7.067 -6.463 9.369 1.00 94.69 71 ALA A C 1
ATOM 571 O O . ALA A 1 71 ? -7.930 -7.199 9.848 1.00 94.69 71 ALA A O 1
ATOM 572 N N . LYS A 1 72 ? -5.794 -6.553 9.753 1.00 92.69 72 LYS A N 1
ATOM 573 C CA . LYS A 1 72 ? -5.271 -7.461 10.776 1.00 92.69 72 LYS A CA 1
ATOM 574 C C . LYS A 1 72 ? -5.406 -6.797 12.149 1.00 92.69 72 LYS A C 1
ATOM 576 O O . LYS A 1 72 ? -4.861 -5.719 12.403 1.00 92.69 72 LYS A O 1
ATOM 581 N N . ARG A 1 73 ? -6.153 -7.430 13.056 1.00 91.50 73 ARG A N 1
ATOM 582 C CA . ARG A 1 73 ? -6.379 -6.949 14.430 1.00 91.50 73 ARG A CA 1
ATOM 583 C C . ARG A 1 73 ? -5.231 -7.397 15.331 1.00 91.50 73 ARG A C 1
ATOM 585 O O . ARG A 1 73 ? -5.052 -8.588 15.555 1.00 91.50 73 ARG A O 1
ATOM 592 N N . LEU A 1 74 ? -4.466 -6.446 15.865 1.00 87.88 74 LEU A N 1
ATOM 593 C CA . LEU A 1 74 ? -3.378 -6.729 16.801 1.00 87.88 74 LEU A CA 1
ATOM 594 C C . LEU A 1 74 ? -3.797 -6.463 18.251 1.00 87.88 74 LEU A C 1
ATOM 596 O O . LEU A 1 74 ? -4.189 -5.345 18.607 1.00 87.88 74 LEU A O 1
ATOM 600 N N . GLY A 1 75 ? -3.629 -7.489 19.087 1.00 83.75 75 GLY A N 1
ATOM 601 C CA . GLY A 1 75 ? -3.920 -7.479 20.522 1.00 83.75 75 GLY A CA 1
ATOM 602 C C . GLY A 1 75 ? -5.293 -8.060 20.876 1.00 83.75 75 GLY A C 1
ATOM 603 O O . GLY A 1 75 ? -6.201 -8.086 20.054 1.00 83.75 75 GLY A O 1
ATOM 604 N N . ALA A 1 76 ? -5.438 -8.504 22.127 1.00 75.94 76 ALA A N 1
ATOM 605 C CA . ALA A 1 76 ? -6.656 -9.134 22.658 1.00 75.94 76 ALA A CA 1
ATOM 606 C C . ALA A 1 76 ? -7.555 -8.170 23.466 1.00 75.94 76 ALA A C 1
ATOM 608 O O . ALA A 1 76 ? -8.496 -8.589 24.133 1.00 75.94 76 ALA A O 1
ATOM 609 N N . GLY A 1 77 ? -7.246 -6.869 23.457 1.00 80.81 77 GLY A N 1
ATOM 610 C CA . GLY A 1 77 ? -8.000 -5.862 24.206 1.00 80.81 77 GLY A CA 1
ATOM 611 C C . GLY A 1 77 ? -9.316 -5.458 23.534 1.00 80.81 77 GLY A C 1
ATOM 612 O O . GLY A 1 77 ? -9.536 -5.711 22.354 1.00 80.81 77 GLY A O 1
ATOM 613 N N . LYS A 1 78 ? -10.162 -4.715 24.265 1.00 79.56 78 LYS A N 1
ATOM 614 C CA . LYS A 1 78 ? -11.475 -4.212 23.797 1.00 79.56 78 LYS A CA 1
ATOM 615 C C . LYS A 1 78 ? -11.405 -3.354 22.519 1.00 79.56 78 LYS A C 1
ATOM 617 O O . LYS A 1 78 ? -12.410 -3.179 21.836 1.00 79.56 7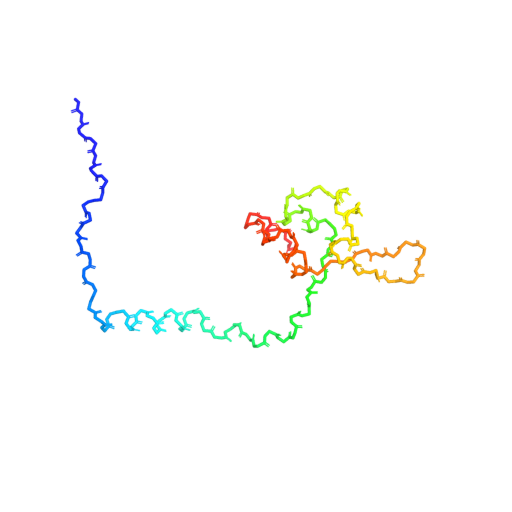8 LYS A O 1
ATOM 622 N N . ARG A 1 79 ? -10.234 -2.789 22.204 1.00 79.62 79 ARG A N 1
ATOM 623 C CA . ARG A 1 79 ? -9.964 -2.008 20.986 1.00 79.62 79 ARG A CA 1
ATOM 624 C C . ARG A 1 79 ? -8.636 -2.461 20.367 1.00 79.62 79 ARG A C 1
ATOM 626 O O . ARG A 1 79 ? -7.609 -1.834 20.635 1.00 79.62 79 ARG A O 1
ATOM 633 N N . PRO A 1 80 ? -8.627 -3.559 19.592 1.00 86.75 80 PRO A N 1
ATOM 634 C CA . PRO A 1 80 ? -7.412 -4.023 18.938 1.00 86.75 80 PRO A CA 1
ATOM 635 C C . PRO A 1 80 ? -6.938 -2.990 17.914 1.00 86.75 80 PRO A C 1
ATOM 637 O O . PRO A 1 80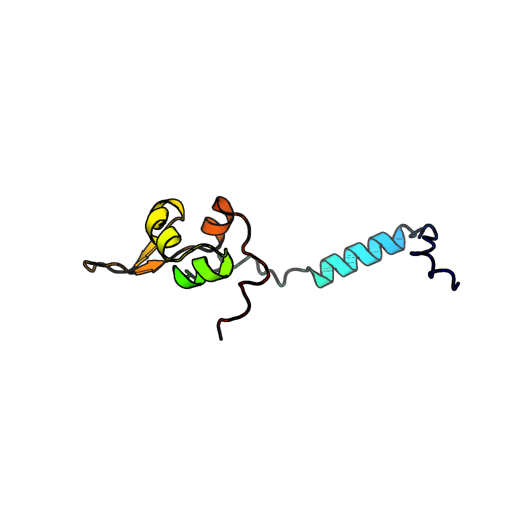 ? -7.743 -2.313 17.267 1.00 86.75 80 PRO A O 1
ATOM 640 N N . ARG A 1 81 ? -5.620 -2.852 17.763 1.00 88.94 81 ARG A N 1
ATOM 641 C CA . ARG A 1 81 ? -5.051 -1.917 16.786 1.00 88.94 81 ARG A CA 1
ATOM 642 C C . ARG A 1 81 ? -5.169 -2.539 15.404 1.00 88.94 81 ARG A C 1
ATOM 644 O O . ARG A 1 81 ? -4.722 -3.665 15.203 1.00 88.94 81 ARG A O 1
ATOM 651 N N . LEU A 1 82 ? -5.732 -1.795 14.460 1.00 92.94 82 LEU A N 1
ATOM 652 C CA . LEU A 1 82 ? -5.800 -2.238 13.074 1.00 92.94 82 LEU A CA 1
ATOM 653 C C . LEU A 1 82 ? -4.460 -2.033 12.377 1.00 92.94 82 LEU A C 1
ATOM 655 O O . LEU A 1 82 ? -3.740 -1.047 12.604 1.00 92.94 82 LEU A O 1
ATOM 659 N N . ARG A 1 83 ? -4.141 -3.001 11.536 1.00 94.00 83 ARG A N 1
ATOM 660 C CA . ARG A 1 83 ? -2.971 -3.030 10.684 1.00 94.00 83 ARG A CA 1
ATOM 661 C C . ARG A 1 83 ? -3.355 -3.534 9.311 1.00 94.00 83 ARG A C 1
ATOM 663 O O . ARG A 1 83 ? -4.235 -4.375 9.206 1.00 94.00 83 ARG A O 1
ATOM 670 N N . PHE A 1 84 ? -2.681 -3.032 8.294 1.00 94.12 84 PHE A N 1
ATOM 671 C CA . PHE A 1 84 ? -3.004 -3.329 6.908 1.00 94.12 84 PHE A CA 1
ATOM 672 C C . PHE A 1 84 ? -1.777 -3.854 6.201 1.00 94.12 84 PHE A C 1
ATOM 674 O O . PHE A 1 84 ? -0.652 -3.445 6.496 1.00 94.12 84 PHE A O 1
ATOM 681 N N . ASP A 1 85 ? -2.015 -4.769 5.283 1.00 93.44 85 ASP A N 1
ATOM 682 C CA . ASP A 1 85 ? -0.992 -5.278 4.402 1.00 93.44 85 ASP A CA 1
ATOM 683 C C . ASP A 1 85 ? -0.957 -4.427 3.125 1.00 93.44 85 ASP A C 1
ATOM 685 O O . ASP A 1 85 ? -1.974 -4.352 2.433 1.00 93.44 85 ASP A O 1
ATOM 689 N N . PRO A 1 86 ? 0.151 -3.733 2.808 1.00 92.25 86 PRO A N 1
ATOM 690 C CA . PRO A 1 86 ? 0.213 -2.883 1.622 1.00 92.25 86 PRO A CA 1
ATOM 691 C C . PRO A 1 86 ? -0.063 -3.624 0.313 1.00 92.25 86 PRO A C 1
ATOM 693 O O . PRO A 1 86 ? -0.638 -3.023 -0.593 1.00 92.25 86 PRO A O 1
ATOM 696 N N . THR A 1 87 ? 0.328 -4.899 0.216 1.00 91.25 87 THR A N 1
ATOM 697 C CA . THR A 1 87 ? 0.079 -5.729 -0.970 1.00 91.25 87 THR A CA 1
ATOM 698 C C . THR A 1 87 ? -1.421 -5.959 -1.129 1.00 91.25 87 THR A C 1
ATOM 700 O O . THR A 1 87 ? -2.001 -5.671 -2.169 1.00 91.25 87 THR A O 1
ATOM 703 N N . GLU A 1 88 ? -2.078 -6.354 -0.040 1.00 93.75 88 GLU A N 1
ATOM 704 C CA . GLU A 1 88 ? -3.509 -6.654 -0.017 1.00 93.75 88 GLU A CA 1
ATOM 705 C C . GLU A 1 88 ? -4.384 -5.413 -0.287 1.00 93.75 88 GLU A C 1
ATOM 707 O O . GLU A 1 88 ? -5.433 -5.498 -0.937 1.00 93.75 88 GLU A O 1
ATOM 712 N N . VAL A 1 89 ? -3.944 -4.244 0.194 1.00 94.75 89 VAL A N 1
ATOM 713 C CA . VAL A 1 89 ? -4.573 -2.951 -0.113 1.00 94.75 89 VAL A CA 1
ATOM 714 C C . VAL A 1 89 ? -4.380 -2.602 -1.589 1.00 94.75 89 VAL A C 1
ATOM 716 O O . VAL A 1 89 ? -5.332 -2.150 -2.229 1.00 94.75 89 VAL A O 1
ATOM 719 N N . ALA A 1 90 ? -3.190 -2.845 -2.148 1.00 93.50 90 ALA A N 1
ATOM 720 C CA . ALA A 1 90 ? -2.912 -2.589 -3.556 1.00 93.50 90 ALA A CA 1
ATOM 721 C C . ALA A 1 90 ? -3.747 -3.475 -4.492 1.00 93.50 90 ALA A C 1
ATOM 723 O O . ALA A 1 90 ? -4.247 -2.984 -5.500 1.00 93.50 90 ALA A O 1
ATOM 724 N N . ASP A 1 91 ? -3.987 -4.735 -4.126 1.00 94.44 91 ASP A N 1
ATOM 725 C CA . ASP A 1 91 ? -4.851 -5.639 -4.897 1.00 94.44 91 ASP A CA 1
ATOM 726 C C . ASP A 1 91 ? -6.299 -5.125 -5.010 1.00 94.44 91 ASP A C 1
ATOM 728 O O . ASP A 1 91 ? -7.007 -5.437 -5.966 1.00 94.44 91 ASP A O 1
ATOM 732 N N . ARG A 1 92 ? -6.752 -4.319 -4.040 1.00 95.06 92 ARG A N 1
ATOM 733 C CA . ARG A 1 92 ? -8.136 -3.818 -3.953 1.00 95.06 92 ARG A CA 1
ATOM 734 C C . ARG A 1 92 ? -8.326 -2.403 -4.464 1.00 95.06 92 ARG A C 1
ATOM 736 O O . ARG A 1 92 ? -9.401 -2.085 -4.968 1.00 95.06 92 ARG A O 1
ATOM 743 N N . LEU A 1 93 ? -7.339 -1.540 -4.243 1.00 94.25 93 LEU A N 1
ATOM 744 C CA . LEU A 1 93 ? -7.404 -0.115 -4.580 1.00 94.25 93 LEU A CA 1
ATOM 745 C C . LEU A 1 93 ? -6.520 0.254 -5.775 1.00 94.25 93 LEU A C 1
ATOM 747 O O . LEU A 1 93 ? -6.604 1.378 -6.263 1.00 94.25 93 LEU A O 1
ATOM 751 N N . GLY A 1 94 ? -5.683 -0.670 -6.246 1.00 92.69 94 GLY A N 1
ATOM 752 C CA . GLY A 1 94 ? -4.581 -0.377 -7.153 1.00 92.69 94 GLY A CA 1
ATOM 753 C C . GLY A 1 94 ? -3.320 0.081 -6.407 1.00 92.69 94 GLY A C 1
ATOM 754 O O . GLY A 1 94 ? -3.329 0.246 -5.183 1.00 92.69 94 GLY A O 1
ATOM 755 N N . PRO A 1 95 ? -2.202 0.279 -7.126 1.00 87.94 95 PRO A N 1
ATOM 756 C CA . PRO A 1 95 ? -0.947 0.713 -6.520 1.00 87.94 95 PRO A CA 1
ATOM 757 C C . PRO A 1 95 ? -1.097 2.082 -5.825 1.00 87.94 95 PRO A C 1
ATOM 759 O O . PRO A 1 95 ? -1.900 2.905 -6.268 1.00 87.94 95 PRO A O 1
ATOM 762 N N . PRO A 1 96 ? -0.331 2.345 -4.748 1.00 86.19 96 PRO A N 1
ATOM 763 C CA . PRO A 1 96 ? -0.379 3.623 -4.041 1.00 86.19 96 PRO A CA 1
ATOM 764 C C . PRO A 1 96 ? 0.049 4.786 -4.946 1.00 86.19 96 PRO A C 1
ATOM 766 O O . PRO A 1 96 ? 0.806 4.603 -5.903 1.00 86.19 96 PRO A O 1
ATOM 769 N N . ASP A 1 97 ? -0.395 5.998 -4.613 1.00 80.50 97 ASP A N 1
ATOM 770 C CA . ASP A 1 97 ? 0.012 7.207 -5.321 1.00 80.50 97 ASP A CA 1
ATOM 771 C C . ASP A 1 97 ? 1.533 7.407 -5.144 1.00 80.50 97 ASP A C 1
ATOM 773 O O . ASP A 1 97 ? 2.022 7.482 -4.006 1.00 80.50 97 ASP A O 1
ATOM 777 N N . PRO A 1 98 ? 2.316 7.521 -6.236 1.00 64.50 98 PRO A N 1
ATOM 778 C CA . PRO A 1 98 ? 3.766 7.699 -6.169 1.00 64.50 98 PRO A CA 1
ATOM 779 C C . PRO A 1 98 ? 4.199 8.944 -5.377 1.00 64.50 98 PRO A C 1
ATOM 781 O O . PRO A 1 98 ? 5.350 9.024 -4.947 1.00 64.50 98 PRO A O 1
ATOM 784 N N . LYS A 1 99 ? 3.303 9.912 -5.142 1.00 61.34 99 LYS A N 1
ATOM 785 C CA . LYS A 1 99 ? 3.585 11.108 -4.332 1.00 61.34 99 LYS A CA 1
ATOM 786 C C . LYS A 1 99 ? 3.385 10.903 -2.821 1.00 61.34 99 LYS A C 1
ATOM 788 O O . LYS A 1 99 ? 3.855 11.738 -2.047 1.00 61.34 99 LYS A O 1
ATOM 793 N N . GLY A 1 100 ? 2.736 9.817 -2.388 1.00 54.75 100 GLY A N 1
ATOM 794 C CA . GLY A 1 100 ? 2.358 9.569 -0.987 1.00 54.75 100 GLY A CA 1
ATOM 795 C C . GLY A 1 100 ? 3.412 8.856 -0.126 1.00 54.75 100 GLY A C 1
ATOM 796 O O . GLY A 1 100 ? 3.314 8.864 1.097 1.00 54.75 100 GLY A O 1
ATOM 797 N N . GLY A 1 101 ? 4.451 8.264 -0.728 1.00 46.41 101 GLY A N 1
ATOM 798 C CA . GLY A 1 101 ? 5.418 7.407 -0.017 1.00 46.41 101 GLY A CA 1
ATOM 799 C C . GLY A 1 101 ? 6.598 8.113 0.671 1.00 46.41 101 GLY A C 1
ATOM 800 O O . GLY A 1 101 ? 7.406 7.453 1.320 1.00 46.41 101 GLY A O 1
ATOM 801 N N . SER A 1 102 ? 6.752 9.437 0.537 1.00 45.75 102 SER A N 1
ATOM 802 C CA . SER A 1 102 ? 8.027 10.114 0.851 1.00 45.75 102 SER A CA 1
ATOM 803 C C . SER A 1 102 ? 8.177 10.672 2.281 1.00 45.75 102 SER A C 1
ATOM 805 O O . SER A 1 102 ? 9.146 11.389 2.542 1.00 45.75 102 SER A O 1
ATOM 807 N N . ARG A 1 103 ? 7.281 10.388 3.236 1.00 39.31 103 ARG A N 1
ATOM 808 C CA . ARG A 1 103 ? 7.404 10.930 4.608 1.00 39.31 103 ARG A CA 1
ATOM 809 C C . ARG A 1 103 ? 7.133 9.898 5.701 1.00 39.31 103 ARG A C 1
ATOM 811 O O . ARG A 1 103 ? 6.133 9.956 6.396 1.00 39.31 103 ARG A O 1
ATOM 818 N N . ALA A 1 104 ? 8.088 8.997 5.897 1.00 38.81 104 ALA A N 1
ATOM 819 C CA . ALA A 1 104 ? 8.256 8.280 7.159 1.00 38.81 104 ALA A CA 1
ATOM 820 C C . ALA A 1 104 ? 9.760 8.074 7.415 1.00 38.81 104 ALA A C 1
ATOM 822 O O . ALA A 1 104 ? 10.339 7.071 6.995 1.00 38.81 104 ALA A O 1
ATOM 823 N N . ARG A 1 105 ? 10.402 9.058 8.053 1.00 34.50 105 ARG A N 1
ATOM 824 C CA . ARG A 1 105 ? 11.678 8.897 8.764 1.00 34.50 105 ARG A CA 1
ATOM 825 C C . ARG A 1 105 ? 11.455 9.249 10.221 1.00 34.50 105 ARG A C 1
ATOM 827 O O . ARG A 1 105 ? 10.732 10.242 10.452 1.00 34.50 105 ARG A O 1
#